Protein AF-A0AA90H334-F1 (afdb_monomer_lite)

Organism: NCBI:txid2705255

Sequence (148 aa):
MNGRLLPLAAGAVMAASLVLTGCGSQTVTQKPGAAPASINPTTPAPKGGGSGAMIKLQPVGRSVRVAADGKQLQVSTDTGGCKKAKLVAHESSASVTLSLEVTDHHSAGQMCPQFVKVTKVTVELKAPLGSRSVFDADGGKKVAAVKS

Radius of gyration: 28.31 Å; chains: 1; bounding box: 92×62×39 Å

pLDDT: mean 76.87, std 22.36, range [39.69, 97.81]

Structure (mmCIF, N/CA/C/O backbone):
data_AF-A0AA90H334-F1
#
_entry.id   AF-A0AA90H334-F1
#
loop_
_atom_site.group_PDB
_atom_site.id
_atom_site.type_symbol
_atom_site.label_atom_id
_atom_site.label_alt_id
_atom_site.label_comp_id
_atom_site.label_asym_id
_atom_site.label_entity_id
_atom_site.label_seq_id
_atom_site.pdbx_PDB_ins_code
_atom_site.Cartn_x
_atom_site.Cartn_y
_atom_site.Cartn_z
_atom_site.occupancy
_atom_site.B_iso_or_equiv
_atom_site.auth_seq_id
_atom_site.auth_comp_id
_atom_site.auth_asym_id
_atom_site.auth_atom_id
_atom_site.pdbx_PDB_model_num
ATO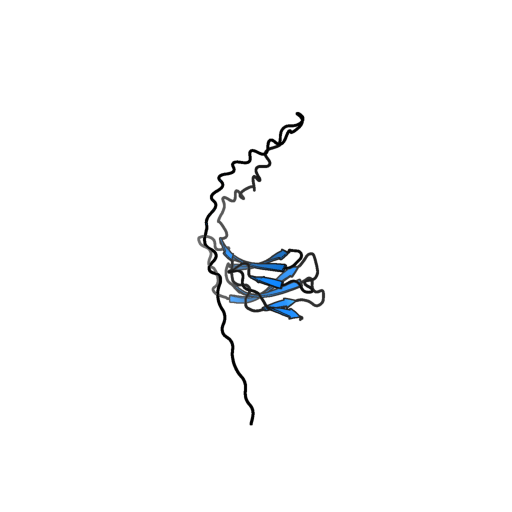M 1 N N . MET A 1 1 ? -71.730 -13.458 5.235 1.00 41.03 1 MET A N 1
ATOM 2 C CA . MET A 1 1 ? -71.504 -12.857 6.568 1.00 41.03 1 MET A CA 1
ATOM 3 C C . MET A 1 1 ? -69.995 -12.826 6.767 1.00 41.03 1 MET A C 1
ATOM 5 O O . MET A 1 1 ? -69.422 -13.898 6.729 1.00 41.03 1 MET A O 1
ATOM 9 N N . ASN A 1 2 ? -69.215 -11.757 6.875 1.00 43.72 2 ASN A N 1
ATOM 10 C CA . ASN A 1 2 ? -69.291 -10.292 6.853 1.00 43.72 2 ASN A CA 1
ATOM 11 C C . ASN A 1 2 ? -67.863 -9.898 6.372 1.00 43.72 2 ASN A C 1
ATOM 13 O O . ASN A 1 2 ? -66.919 -10.568 6.766 1.00 43.72 2 ASN A O 1
ATOM 17 N N . GLY A 1 3 ? -67.563 -8.944 5.495 1.00 46.78 3 GLY A N 1
ATOM 18 C CA . GLY A 1 3 ? -68.158 -7.637 5.269 1.00 46.78 3 GLY A CA 1
ATOM 19 C C . GLY A 1 3 ? -67.159 -6.553 5.708 1.00 46.78 3 GLY A C 1
ATOM 20 O O . GLY A 1 3 ? -66.744 -6.579 6.862 1.00 46.78 3 GLY A O 1
ATOM 21 N N . ARG A 1 4 ? -66.912 -5.577 4.809 1.00 56.12 4 ARG A N 1
ATOM 22 C CA . ARG A 1 4 ? -66.289 -4.232 4.972 1.00 56.12 4 ARG A CA 1
ATOM 23 C C . ARG A 1 4 ? -64.809 -4.083 4.584 1.00 56.12 4 ARG A C 1
ATOM 25 O O . ARG A 1 4 ? -64.009 -4.922 4.957 1.00 56.12 4 ARG A O 1
ATOM 32 N N . LEU A 1 5 ? -64.325 -2.988 3.986 1.00 51.16 5 LEU A N 1
ATOM 33 C CA . LEU A 1 5 ? -64.777 -1.893 3.090 1.00 51.16 5 LEU A CA 1
ATOM 34 C C . LEU A 1 5 ? -63.566 -0.919 3.041 1.00 51.16 5 LEU A C 1
ATOM 36 O O . LEU A 1 5 ? -62.934 -0.710 4.075 1.00 51.16 5 LEU A O 1
ATOM 40 N N . LEU A 1 6 ? -63.239 -0.339 1.877 1.00 52.72 6 LEU A N 1
ATOM 41 C CA . LEU A 1 6 ? -62.237 0.740 1.723 1.00 52.72 6 LEU A CA 1
ATOM 42 C C . LEU A 1 6 ? -62.716 2.077 2.337 1.00 52.72 6 LEU A C 1
ATOM 44 O O . LEU A 1 6 ? -63.918 2.265 2.531 1.00 52.72 6 LEU A O 1
ATOM 48 N N . PRO A 1 7 ? -61.789 3.027 2.577 1.00 56.94 7 PRO A N 1
ATOM 49 C CA . PRO A 1 7 ? -61.765 4.293 1.805 1.00 56.94 7 PRO A CA 1
ATOM 50 C C . PRO A 1 7 ? -60.312 4.670 1.383 1.00 56.94 7 PRO A C 1
ATOM 52 O O . PRO A 1 7 ? -59.371 4.213 2.020 1.00 56.94 7 PRO A O 1
ATOM 55 N N . LEU A 1 8 ? -59.946 5.364 0.290 1.00 45.88 8 LEU A N 1
ATOM 56 C CA . LEU A 1 8 ? -60.448 6.531 -0.468 1.00 45.88 8 LEU A CA 1
ATOM 57 C C . LEU A 1 8 ? -60.412 7.873 0.298 1.00 45.88 8 LEU A C 1
ATOM 59 O O . LEU A 1 8 ? -61.374 8.206 0.976 1.00 45.88 8 LEU A O 1
ATOM 63 N N . ALA A 1 9 ? -59.324 8.644 0.137 1.00 44.50 9 ALA A N 1
ATOM 64 C CA . ALA A 1 9 ? -59.247 10.120 0.228 1.00 44.50 9 ALA A CA 1
ATOM 65 C C . ALA A 1 9 ? -57.807 10.571 -0.125 1.00 44.50 9 ALA A C 1
ATOM 67 O O . ALA A 1 9 ? -56.851 10.030 0.420 1.00 44.50 9 ALA A O 1
ATOM 68 N N . ALA A 1 10 ? -57.593 11.353 -1.194 1.00 43.84 10 ALA A N 1
ATOM 69 C CA . ALA A 1 10 ? -57.564 12.831 -1.203 1.00 43.84 10 ALA A CA 1
ATOM 70 C C . ALA A 1 10 ? -56.417 13.368 -0.319 1.00 43.84 10 ALA A C 1
ATOM 72 O O . ALA A 1 10 ? -56.406 13.132 0.876 1.00 43.84 10 ALA A O 1
ATOM 73 N N . GLY A 1 11 ? -55.364 14.021 -0.807 1.00 40.03 11 GLY A N 1
ATOM 74 C CA . GLY A 1 11 ? -55.300 15.097 -1.789 1.00 40.03 11 GLY A CA 1
ATOM 75 C C . GLY A 1 11 ? -54.613 16.280 -1.096 1.00 40.03 11 GLY A C 1
ATOM 76 O O . GLY A 1 11 ? -55.091 16.709 -0.058 1.00 40.03 11 GLY A O 1
ATOM 77 N N . ALA A 1 12 ? -53.493 16.776 -1.628 1.00 45.53 12 ALA A N 1
ATOM 78 C CA . ALA A 1 12 ? -52.990 18.133 -1.374 1.00 45.53 12 ALA A CA 1
ATOM 79 C C . ALA A 1 12 ? -51.819 18.425 -2.321 1.00 45.53 12 ALA A C 1
ATOM 81 O O . ALA A 1 12 ? -50.662 18.123 -2.039 1.00 45.53 12 ALA A O 1
ATOM 82 N N . VAL A 1 13 ? -52.143 19.010 -3.470 1.00 47.88 13 VAL A N 1
ATOM 83 C CA . VAL A 1 13 ? -51.182 19.722 -4.311 1.00 47.88 13 VAL A CA 1
ATOM 84 C C . VAL A 1 13 ? -51.024 21.099 -3.668 1.00 47.88 13 VAL A C 1
ATOM 86 O O . VAL A 1 13 ? -51.959 21.895 -3.705 1.00 47.88 13 VAL A O 1
ATOM 89 N N . MET A 1 14 ? -49.890 21.370 -3.024 1.00 48.06 14 MET A N 1
ATOM 90 C CA . MET A 1 14 ? -49.562 22.722 -2.565 1.00 48.06 14 MET A CA 1
ATOM 91 C C . MET A 1 14 ? -48.814 23.444 -3.682 1.00 48.06 14 MET A C 1
ATOM 93 O O . MET A 1 14 ? -47.665 23.138 -3.996 1.00 48.06 14 MET A O 1
ATOM 97 N N . ALA A 1 15 ? -49.527 24.378 -4.301 1.00 45.19 15 ALA A N 1
ATOM 98 C CA . ALA A 1 15 ? -48.984 25.419 -5.151 1.00 45.19 15 ALA A CA 1
ATOM 99 C C . ALA A 1 15 ? -48.490 26.610 -4.306 1.00 45.19 15 ALA A C 1
ATOM 101 O O . ALA A 1 15 ? -48.856 26.747 -3.141 1.00 45.19 15 ALA A O 1
ATOM 102 N N . ALA A 1 16 ? -47.776 27.506 -4.990 1.00 43.62 16 ALA A N 1
ATOM 103 C CA . ALA A 1 16 ? -47.519 28.914 -4.673 1.00 43.62 16 ALA A CA 1
ATOM 104 C C . ALA A 1 16 ? -46.126 29.279 -4.122 1.00 43.62 16 ALA A C 1
ATOM 106 O O . ALA A 1 16 ? -45.791 29.157 -2.948 1.00 43.62 16 ALA A O 1
ATOM 107 N N . SER A 1 17 ? -45.363 29.805 -5.078 1.00 52.81 17 SER A N 1
ATOM 108 C CA . SER A 1 17 ? -44.203 30.686 -5.046 1.00 52.81 17 SER A CA 1
ATOM 109 C C . SER A 1 17 ? -44.193 31.736 -3.934 1.00 52.81 17 SER A C 1
ATOM 111 O O . SER A 1 17 ? -45.209 32.377 -3.692 1.00 52.81 17 SER A O 1
ATOM 113 N N . LEU A 1 18 ? -42.996 32.051 -3.428 1.00 51.62 18 LEU A N 1
ATOM 114 C CA . LEU A 1 18 ? -42.635 33.385 -2.939 1.00 51.62 18 LEU A CA 1
ATOM 115 C C . LEU A 1 18 ? -41.152 33.638 -3.244 1.00 51.62 18 LEU A C 1
ATOM 117 O O . LEU A 1 18 ? -40.259 32.959 -2.744 1.00 51.62 18 LEU A O 1
ATOM 121 N N . VAL A 1 19 ? -40.920 34.608 -4.123 1.00 56.06 19 VAL A N 1
ATOM 122 C CA . VAL A 1 19 ? -39.613 35.183 -4.436 1.00 56.06 19 VAL A CA 1
ATOM 123 C C . VAL A 1 19 ? -39.305 36.184 -3.327 1.00 56.06 19 VAL A C 1
ATOM 125 O O . VAL A 1 19 ? -40.087 37.112 -3.151 1.00 56.06 19 VAL A O 1
ATOM 128 N N . LEU A 1 20 ? -38.190 36.044 -2.606 1.00 51.03 20 LEU A N 1
ATOM 129 C CA . LEU A 1 20 ? -37.650 37.141 -1.800 1.00 51.03 20 LEU A CA 1
ATOM 130 C C . LEU A 1 20 ? -36.149 37.286 -2.055 1.00 51.03 20 LEU A C 1
ATOM 132 O O . LEU A 1 20 ? -35.301 36.593 -1.498 1.00 51.03 20 LEU A O 1
ATOM 136 N N . THR A 1 21 ? -35.853 38.231 -2.938 1.00 52.69 21 THR A N 1
ATOM 137 C CA . THR A 1 21 ? -34.571 38.908 -3.080 1.00 52.69 21 THR A CA 1
ATOM 138 C C . THR A 1 21 ? -34.226 39.560 -1.741 1.00 52.69 21 THR A C 1
ATOM 140 O O . THR A 1 21 ? -34.868 40.524 -1.334 1.00 52.69 21 THR A O 1
ATOM 143 N N . GLY A 1 22 ? -33.231 39.023 -1.040 1.00 40.41 22 GLY A N 1
ATOM 144 C CA . GLY A 1 22 ? -32.759 39.545 0.239 1.00 40.41 22 GLY A CA 1
ATOM 145 C C . GLY A 1 22 ? -31.244 39.645 0.243 1.00 40.41 22 GLY A C 1
ATOM 146 O O . GLY A 1 22 ? -30.554 38.733 0.687 1.00 40.41 22 GLY A O 1
ATOM 147 N N . CYS A 1 23 ? -30.731 40.759 -0.279 1.00 47.53 23 CYS A N 1
ATOM 148 C CA . CYS A 1 23 ? -29.339 41.167 -0.141 1.00 47.53 23 CYS A CA 1
ATOM 149 C C . CYS A 1 23 ? -29.106 41.578 1.323 1.00 47.53 23 CYS A C 1
ATOM 151 O O . CYS A 1 23 ? -29.392 42.705 1.718 1.00 47.53 23 CYS A O 1
ATOM 153 N N . GLY A 1 24 ? -28.668 40.634 2.153 1.00 42.56 24 GLY A N 1
ATOM 154 C CA . GLY A 1 24 ? -28.275 40.889 3.535 1.00 42.56 24 GLY A CA 1
ATOM 155 C C . GLY A 1 24 ? -26.802 41.272 3.608 1.00 42.56 24 GLY A C 1
ATOM 156 O O . GLY A 1 24 ? -25.943 40.403 3.752 1.00 42.56 24 GLY A O 1
ATOM 157 N N . SER A 1 25 ? -26.501 42.566 3.502 1.00 47.53 25 SER A N 1
ATOM 158 C CA . SER A 1 25 ? -25.183 43.122 3.814 1.00 47.53 25 SER A CA 1
ATOM 159 C C . SER A 1 25 ? -24.949 43.037 5.321 1.00 47.53 25 SER A C 1
ATOM 161 O O . SER A 1 25 ? -25.459 43.845 6.092 1.00 47.53 25 SER A O 1
ATOM 163 N N . GLN A 1 26 ? -24.196 42.028 5.747 1.00 49.88 26 GLN A N 1
ATOM 164 C CA . GLN A 1 26 ? -23.804 41.860 7.142 1.00 49.88 26 GLN A CA 1
ATOM 165 C C . GLN A 1 26 ? -22.561 42.715 7.373 1.00 49.88 26 GLN A C 1
ATOM 167 O O . GLN A 1 26 ? -21.433 42.301 7.113 1.00 49.88 26 GLN A O 1
ATOM 172 N N . THR A 1 27 ? -22.786 43.957 7.791 1.00 40.75 27 THR A N 1
ATOM 173 C CA . THR A 1 27 ? -21.753 44.880 8.256 1.00 40.75 27 THR A CA 1
ATOM 174 C C . THR A 1 27 ? -21.177 44.329 9.556 1.00 40.75 27 THR A C 1
ATOM 176 O O . THR A 1 27 ? -21.710 44.541 10.642 1.00 40.75 27 THR A O 1
ATOM 179 N N . VAL A 1 28 ? -20.079 43.581 9.457 1.00 45.69 28 VAL A N 1
ATOM 180 C CA . VAL A 1 28 ? -19.268 43.240 10.625 1.00 45.69 28 VAL A CA 1
ATOM 181 C C . VAL A 1 28 ? -18.495 44.501 11.006 1.00 45.69 28 VAL A C 1
ATOM 183 O O . VAL A 1 28 ? -17.517 44.862 10.356 1.00 45.69 28 VAL A O 1
ATOM 186 N N . THR A 1 29 ? -18.948 45.193 12.052 1.00 40.66 29 THR A N 1
ATOM 187 C CA . THR A 1 29 ? -18.174 46.225 12.752 1.00 40.66 29 THR A CA 1
ATOM 188 C C . THR A 1 29 ? -16.919 45.574 13.342 1.00 40.66 29 THR A C 1
ATOM 190 O O . THR A 1 29 ? -16.927 45.069 14.462 1.00 40.66 29 THR A O 1
ATOM 193 N N . GLN A 1 30 ? -15.828 45.549 12.572 1.00 39.75 30 GLN A N 1
ATOM 194 C CA . GLN A 1 30 ? -14.491 45.258 13.079 1.00 39.75 30 GLN A CA 1
ATOM 195 C C . GLN A 1 30 ? -13.873 46.545 13.623 1.00 39.75 30 GLN A C 1
ATOM 197 O O . GLN A 1 30 ? -13.697 47.539 12.921 1.00 39.75 30 GLN A O 1
ATOM 202 N N . LYS A 1 31 ? -13.560 46.497 14.915 1.00 42.59 31 LYS A N 1
ATOM 203 C CA . LYS A 1 31 ? -12.698 47.434 15.633 1.00 42.59 31 LYS A CA 1
ATOM 204 C C . LYS A 1 31 ? -11.404 47.683 14.825 1.00 42.59 31 LYS A C 1
ATOM 206 O O . LYS A 1 31 ? -10.815 46.711 14.355 1.00 42.59 31 LYS A O 1
ATOM 211 N N . PRO A 1 32 ? -10.926 48.932 14.677 1.00 44.84 32 PRO A N 1
ATOM 212 C CA . PRO A 1 32 ? -9.693 49.210 13.954 1.00 44.84 32 PRO A CA 1
ATOM 213 C C . PRO A 1 32 ? -8.493 48.766 14.790 1.00 44.84 32 PRO A C 1
ATOM 215 O O . PRO A 1 32 ? -8.249 49.287 15.878 1.00 44.84 32 PRO A O 1
ATOM 218 N N . GLY A 1 33 ? -7.751 47.785 14.289 1.00 44.38 33 GLY A N 1
ATOM 219 C CA . GLY A 1 33 ? -6.520 47.328 14.918 1.00 44.38 33 GLY A CA 1
ATOM 220 C C . GLY A 1 33 ? -5.996 46.053 14.275 1.00 44.38 33 GLY A C 1
ATOM 221 O O . GLY A 1 33 ? -6.541 44.984 14.514 1.00 44.38 33 GLY A O 1
ATOM 222 N N . ALA A 1 34 ? -4.902 46.208 13.529 1.00 45.22 34 ALA A N 1
ATOM 223 C CA . ALA A 1 34 ? -4.120 45.193 12.820 1.00 45.22 34 ALA A CA 1
ATOM 224 C C . ALA A 1 34 ? -4.698 44.715 11.474 1.00 45.22 34 ALA A C 1
ATOM 226 O O . ALA A 1 34 ? -5.761 44.110 11.379 1.00 45.22 34 ALA A O 1
ATOM 227 N N . ALA A 1 35 ? -3.938 45.004 10.417 1.00 53.69 35 ALA A N 1
ATOM 228 C CA . ALA A 1 35 ? -4.164 44.542 9.057 1.00 53.69 35 ALA A CA 1
ATOM 229 C C . ALA A 1 35 ? -4.340 43.011 9.003 1.00 53.69 35 ALA A C 1
ATOM 231 O O . ALA A 1 35 ? -3.565 42.296 9.645 1.00 53.69 35 ALA A O 1
ATOM 232 N N . PRO A 1 36 ? -5.283 42.473 8.209 1.00 45.25 36 PRO A N 1
ATOM 233 C CA . PRO A 1 36 ? -5.270 41.056 7.902 1.00 45.25 36 PRO A CA 1
ATOM 234 C C . PRO A 1 36 ? -4.040 40.773 7.036 1.00 45.25 36 PRO A C 1
ATOM 236 O O . PRO A 1 36 ? -3.943 41.219 5.892 1.00 45.25 36 PRO A O 1
ATOM 239 N N . ALA A 1 37 ? -3.083 40.033 7.596 1.00 47.62 37 ALA A N 1
ATOM 240 C CA . ALA A 1 37 ? -2.076 39.357 6.802 1.00 47.62 37 ALA A CA 1
ATOM 241 C C . ALA A 1 37 ? -2.821 38.493 5.778 1.00 47.62 37 ALA A C 1
ATOM 243 O O . ALA A 1 37 ? -3.534 37.556 6.139 1.00 47.62 37 ALA A O 1
ATOM 244 N N . SER A 1 38 ? -2.689 38.855 4.502 1.00 41.34 38 SER A N 1
ATOM 245 C CA . SER A 1 38 ? -3.127 38.032 3.385 1.00 41.34 38 SER A CA 1
ATOM 246 C C . SER A 1 38 ? -2.318 36.740 3.435 1.00 41.34 38 SER A C 1
ATOM 248 O O . SER A 1 38 ? -1.203 36.663 2.920 1.00 41.34 38 SER A O 1
ATOM 250 N N . ILE A 1 39 ? -2.850 35.726 4.118 1.00 44.88 39 ILE A N 1
ATOM 251 C CA . ILE A 1 39 ? -2.394 34.348 3.982 1.00 44.88 39 ILE A CA 1
ATOM 252 C C . ILE A 1 39 ? -2.862 33.860 2.619 1.00 44.88 39 ILE A C 1
ATOM 254 O O . ILE A 1 39 ? -3.786 33.068 2.493 1.00 44.88 39 ILE A O 1
ATOM 258 N N . ASN A 1 40 ? -2.215 34.367 1.575 1.00 43.97 40 ASN A N 1
ATOM 259 C CA . ASN A 1 40 ? -2.130 33.647 0.327 1.00 43.97 40 ASN A CA 1
ATOM 260 C C . ASN A 1 40 ? -1.392 32.348 0.691 1.00 43.97 40 ASN A C 1
ATOM 262 O O . ASN A 1 40 ? -0.236 32.439 1.124 1.00 43.97 40 ASN A O 1
ATOM 266 N N . PRO A 1 41 ? -2.004 31.151 0.619 1.00 43.28 41 PRO A N 1
ATOM 267 C CA . PRO A 1 41 ? -1.237 29.927 0.711 1.00 43.28 41 PRO A CA 1
ATOM 268 C C . PRO A 1 41 ? -0.410 29.852 -0.570 1.00 43.28 41 PRO A C 1
ATOM 270 O O . PRO A 1 41 ? -0.781 29.211 -1.548 1.00 43.28 41 PRO A O 1
ATOM 273 N N . THR A 1 42 ? 0.719 30.556 -0.583 1.00 46.03 42 THR A N 1
ATOM 274 C CA . THR A 1 42 ? 1.778 30.362 -1.558 1.00 46.03 42 THR A CA 1
ATOM 275 C C . THR A 1 42 ? 2.371 29.006 -1.227 1.00 46.03 42 THR A C 1
ATOM 277 O O . THR A 1 42 ? 3.367 28.901 -0.517 1.00 46.03 42 THR A O 1
ATOM 280 N N . THR A 1 43 ? 1.712 27.937 -1.670 1.00 53.91 43 THR A N 1
ATOM 281 C CA . THR A 1 43 ? 2.364 26.640 -1.773 1.00 53.91 43 THR A CA 1
ATOM 282 C C . THR A 1 43 ? 3.576 26.871 -2.672 1.00 53.91 43 THR A C 1
ATOM 284 O O . THR A 1 43 ? 3.395 27.322 -3.807 1.00 53.91 43 THR A O 1
ATOM 287 N N . PRO A 1 44 ? 4.816 26.638 -2.210 1.00 48.59 44 PRO A N 1
ATOM 288 C CA . PRO A 1 44 ? 5.950 26.666 -3.110 1.00 48.59 44 PRO A CA 1
ATOM 289 C C . PRO A 1 44 ? 5.718 25.552 -4.128 1.00 48.59 44 PRO A C 1
ATOM 291 O O . PRO A 1 44 ? 5.766 24.372 -3.784 1.00 48.59 44 PRO A O 1
ATOM 294 N N . ALA A 1 45 ? 5.427 25.912 -5.378 1.00 56.16 45 ALA A N 1
ATOM 295 C CA . ALA A 1 45 ? 5.597 24.974 -6.473 1.00 56.16 45 ALA A CA 1
ATOM 296 C C . ALA A 1 45 ? 7.069 24.526 -6.424 1.00 56.16 45 ALA A C 1
ATOM 298 O O . ALA A 1 45 ? 7.950 25.397 -6.406 1.00 56.16 45 ALA A O 1
ATOM 299 N N . PRO A 1 46 ? 7.375 23.220 -6.341 1.00 50.53 46 PRO A N 1
ATOM 300 C CA . PRO A 1 46 ? 8.757 22.781 -6.359 1.00 50.53 46 PRO A CA 1
ATOM 301 C C . PRO A 1 46 ? 9.379 23.213 -7.691 1.00 50.53 46 PRO A C 1
ATOM 303 O O . PRO A 1 46 ? 9.034 22.711 -8.759 1.00 50.53 46 PRO A O 1
ATOM 306 N N . LYS A 1 47 ? 10.296 24.183 -7.625 1.00 51.22 47 LYS A N 1
ATOM 307 C CA . LYS A 1 47 ? 11.213 24.520 -8.716 1.00 51.22 47 LYS A CA 1
ATOM 308 C C . LYS A 1 47 ? 12.183 23.351 -8.872 1.00 51.22 47 LYS A C 1
ATOM 310 O O . LYS A 1 47 ? 13.235 23.323 -8.247 1.00 51.22 47 LYS A O 1
ATOM 315 N N . GLY A 1 48 ? 11.791 22.373 -9.678 1.00 39.69 48 GLY A N 1
ATOM 316 C CA . GLY A 1 48 ? 12.623 21.248 -10.089 1.00 39.69 48 GLY A CA 1
ATOM 317 C C . GLY A 1 48 ? 12.859 21.291 -11.591 1.00 39.69 48 GLY A C 1
ATOM 318 O O . GLY A 1 48 ? 12.208 20.573 -12.340 1.00 39.69 48 GLY A O 1
ATOM 319 N N . GLY A 1 49 ? 13.768 22.156 -12.040 1.00 47.06 49 GLY A N 1
ATOM 320 C CA . GLY A 1 49 ? 14.392 22.008 -13.351 1.00 47.06 49 GLY A CA 1
ATOM 321 C C . GLY A 1 49 ? 15.458 20.920 -13.254 1.00 47.06 49 GLY A C 1
ATOM 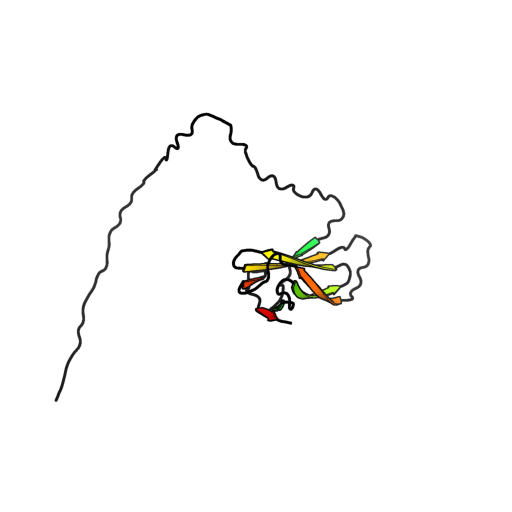322 O O . GLY A 1 49 ? 16.519 21.156 -12.689 1.00 47.06 49 GLY A O 1
ATOM 323 N N . GLY A 1 50 ? 15.157 19.727 -13.758 1.00 41.81 50 GLY A N 1
ATOM 324 C CA . GLY A 1 50 ? 16.100 18.611 -13.824 1.00 41.81 50 GLY A CA 1
ATOM 325 C C . GLY A 1 50 ? 15.363 17.302 -14.072 1.00 41.81 50 GLY A C 1
ATOM 326 O O . GLY A 1 50 ? 14.512 16.953 -13.266 1.00 41.81 50 GLY A O 1
ATOM 327 N N . SER A 1 51 ? 15.656 16.646 -15.206 1.00 54.59 51 SER A N 1
ATOM 328 C CA . SER A 1 51 ? 15.201 15.304 -15.632 1.00 54.59 51 SER A CA 1
ATOM 329 C C . SER A 1 51 ? 14.010 14.762 -14.823 1.00 54.59 51 SER A C 1
ATOM 331 O O . SER A 1 51 ? 14.177 14.048 -13.834 1.00 54.59 51 SER A O 1
ATOM 333 N N . GLY A 1 52 ? 12.806 15.225 -15.171 1.00 57.38 52 GLY A N 1
ATOM 334 C CA . GLY A 1 52 ? 11.636 15.112 -14.306 1.00 57.38 52 GLY A CA 1
ATOM 335 C C . GLY A 1 52 ? 11.148 13.675 -14.187 1.00 57.38 52 GLY A C 1
ATOM 336 O O . GLY A 1 52 ? 10.549 13.148 -15.120 1.00 57.38 52 GLY A O 1
ATOM 337 N N . ALA A 1 53 ? 11.367 13.059 -13.027 1.00 68.75 53 ALA A N 1
ATOM 338 C CA . ALA A 1 53 ? 10.753 11.783 -12.706 1.00 68.75 53 ALA A CA 1
ATOM 339 C C . ALA A 1 53 ? 9.223 11.935 -12.758 1.00 68.75 53 ALA A C 1
ATOM 341 O O . ALA A 1 53 ? 8.647 12.778 -12.066 1.00 68.75 53 ALA A O 1
ATOM 342 N N . MET A 1 54 ? 8.561 11.151 -13.608 1.00 81.69 54 MET A N 1
ATOM 343 C CA . MET A 1 54 ? 7.114 11.247 -13.791 1.00 81.69 54 MET A CA 1
ATOM 344 C C . MET A 1 54 ? 6.417 10.426 -12.709 1.00 81.69 54 MET A C 1
ATOM 346 O O . MET A 1 54 ? 6.581 9.208 -12.658 1.00 81.69 54 MET A O 1
ATOM 350 N N . ILE A 1 55 ? 5.630 11.085 -11.858 1.00 90.06 55 ILE A N 1
ATOM 351 C CA . ILE A 1 55 ? 4.808 10.420 -10.841 1.00 90.06 55 ILE A CA 1
ATOM 352 C C . ILE A 1 55 ? 3.422 10.162 -11.428 1.00 90.06 55 ILE A C 1
ATOM 354 O O . ILE A 1 55 ? 2.757 11.081 -11.906 1.00 90.06 55 ILE A O 1
ATOM 358 N N . LYS A 1 56 ? 2.977 8.907 -11.380 1.00 90.75 56 LYS A N 1
ATOM 359 C CA . LYS A 1 56 ? 1.630 8.490 -11.769 1.00 90.75 56 LYS A CA 1
ATOM 360 C C . LYS A 1 56 ? 0.932 7.825 -10.591 1.00 90.75 56 LYS A C 1
ATOM 362 O O . LYS A 1 56 ? 1.497 6.930 -9.969 1.00 90.75 56 LYS A O 1
ATOM 367 N N . LEU A 1 57 ? -0.310 8.223 -10.333 1.00 91.69 57 LEU A N 1
ATOM 368 C CA . LEU A 1 57 ? -1.168 7.531 -9.379 1.00 91.69 57 LEU A CA 1
ATOM 369 C C . LEU A 1 57 ? -1.694 6.228 -9.997 1.00 91.69 57 LEU A C 1
ATOM 371 O O . LEU A 1 57 ? -2.033 6.180 -11.183 1.00 91.69 57 LEU A O 1
ATOM 375 N N . GLN A 1 58 ? -1.712 5.167 -9.201 1.00 92.56 58 GLN A N 1
ATOM 376 C CA . GLN A 1 58 ? -2.256 3.870 -9.572 1.00 92.56 58 GLN A CA 1
ATOM 377 C C . GLN A 1 58 ? -3.306 3.411 -8.557 1.00 92.56 58 GLN A C 1
ATOM 379 O O . GLN A 1 58 ? -3.225 3.794 -7.388 1.00 92.56 58 GLN A O 1
ATOM 384 N N . PRO A 1 59 ? -4.236 2.536 -8.976 1.00 92.75 59 PRO A N 1
ATOM 385 C CA . PRO A 1 59 ? -5.154 1.897 -8.054 1.00 92.75 59 PRO A CA 1
ATOM 386 C C . PRO A 1 59 ? -4.411 1.069 -7.008 1.00 92.75 59 PRO A C 1
ATOM 388 O O . PRO A 1 59 ? -3.512 0.288 -7.325 1.00 92.75 59 PRO A O 1
ATOM 391 N N . VAL A 1 60 ? -4.855 1.169 -5.762 1.00 91.38 60 VAL A N 1
ATOM 392 C CA . VAL A 1 60 ? -4.308 0.431 -4.614 1.00 91.38 60 VAL A CA 1
ATOM 393 C C . VAL A 1 60 ? -4.794 -1.031 -4.611 1.00 91.38 60 VAL A C 1
ATOM 395 O O . VAL A 1 60 ? -4.233 -1.897 -3.941 1.00 91.38 60 VAL A O 1
ATOM 398 N N . GLY A 1 61 ? -5.829 -1.331 -5.401 1.00 89.06 61 GLY A N 1
ATOM 399 C CA . GLY A 1 61 ? -6.427 -2.657 -5.538 1.00 89.06 61 GLY A CA 1
ATOM 400 C C . GLY A 1 61 ? -7.666 -2.847 -4.660 1.00 89.06 61 GLY A C 1
ATOM 401 O O . GLY A 1 61 ? -8.249 -1.901 -4.139 1.00 89.06 61 GLY A O 1
ATOM 402 N N . ARG A 1 62 ? -8.124 -4.099 -4.521 1.00 89.81 62 ARG A N 1
ATOM 403 C CA . ARG A 1 62 ? -9.378 -4.413 -3.802 1.00 89.81 62 ARG A CA 1
ATOM 404 C C . ARG A 1 62 ? -9.211 -4.500 -2.288 1.00 89.81 62 ARG A C 1
ATOM 406 O O . ARG A 1 62 ? -10.188 -4.336 -1.558 1.00 89.81 62 ARG A O 1
ATOM 413 N N . SER A 1 63 ? -7.999 -4.784 -1.820 1.00 94.44 63 SER A N 1
ATOM 414 C CA . SER A 1 63 ? -7.724 -5.005 -0.406 1.00 94.44 63 SER A CA 1
ATOM 415 C C . SER A 1 63 ? -6.343 -4.514 0.000 1.00 94.44 63 SER A C 1
ATOM 417 O O . SER A 1 63 ? -5.381 -4.696 -0.742 1.00 94.44 63 SER A O 1
ATOM 419 N N . VAL A 1 64 ? -6.248 -4.004 1.222 1.00 96.69 64 VAL A N 1
ATOM 420 C CA . VAL A 1 64 ? -5.006 -3.646 1.902 1.00 96.69 64 VAL A CA 1
ATOM 421 C C . VAL A 1 64 ? -4.820 -4.544 3.120 1.00 96.69 64 VAL A C 1
ATOM 423 O O . VAL A 1 64 ? -5.783 -4.837 3.834 1.00 96.69 64 VAL A O 1
ATOM 426 N N . ARG A 1 65 ? -3.589 -4.997 3.365 1.00 97.25 65 ARG A N 1
ATOM 427 C CA . ARG A 1 65 ? -3.261 -5.725 4.591 1.00 97.25 65 ARG A CA 1
ATOM 428 C C . ARG A 1 65 ? -2.979 -4.751 5.720 1.00 97.25 65 ARG A C 1
ATOM 430 O O . ARG A 1 65 ? -2.260 -3.778 5.530 1.00 97.25 65 ARG A O 1
ATOM 437 N N . VAL A 1 66 ? -3.523 -5.041 6.890 1.00 97.50 66 VAL A N 1
ATOM 438 C CA . VAL A 1 66 ? -3.289 -4.302 8.128 1.00 97.50 66 VAL A CA 1
ATOM 439 C C . VAL A 1 66 ? -2.387 -5.156 9.008 1.00 97.50 66 VAL A C 1
ATOM 441 O O . VAL A 1 66 ? -2.671 -6.340 9.213 1.00 97.50 66 VAL A O 1
ATOM 444 N N . ALA A 1 67 ? -1.292 -4.586 9.500 1.00 96.56 67 ALA A N 1
ATOM 445 C CA . ALA A 1 67 ? -0.429 -5.263 10.459 1.00 96.56 67 ALA A CA 1
ATOM 446 C C . ALA A 1 67 ? -1.120 -5.411 11.825 1.00 96.56 67 ALA A C 1
ATOM 448 O O . ALA A 1 67 ? -2.139 -4.774 12.103 1.00 96.56 67 ALA A O 1
ATOM 449 N N . ALA A 1 68 ? -0.548 -6.245 12.696 1.00 95.56 68 ALA A N 1
ATOM 450 C CA . ALA A 1 68 ? -1.105 -6.526 14.019 1.00 95.56 68 ALA A CA 1
ATOM 451 C C . ALA A 1 68 ? -1.239 -5.270 14.906 1.00 95.56 68 ALA A C 1
ATOM 453 O O . ALA A 1 68 ? -2.177 -5.174 15.694 1.00 95.56 68 ALA A O 1
ATOM 454 N N . ASP A 1 69 ? -0.347 -4.288 14.736 1.00 93.69 69 ASP A N 1
ATOM 455 C CA . ASP A 1 69 ? -0.380 -2.997 15.439 1.00 93.69 69 ASP A CA 1
ATOM 456 C C . ASP A 1 69 ? -1.527 -2.070 14.981 1.00 93.69 69 ASP A C 1
ATOM 458 O O . ASP A 1 69 ? -1.796 -1.039 15.602 1.00 93.69 69 ASP A O 1
ATOM 462 N N . GLY A 1 70 ? -2.202 -2.409 13.878 1.00 96.12 70 GLY A N 1
ATOM 463 C CA . GLY A 1 70 ? -3.224 -1.584 13.248 1.00 96.12 70 GLY A CA 1
ATOM 464 C C . GLY A 1 70 ? -2.697 -0.304 12.595 1.00 96.12 70 GLY A C 1
ATOM 465 O O . GLY A 1 70 ? -3.492 0.432 12.018 1.00 96.12 70 GLY A O 1
ATOM 466 N N . LYS A 1 71 ? -1.401 -0.006 12.690 1.00 97.19 71 LYS A N 1
ATOM 467 C CA . LYS A 1 71 ? -0.769 1.233 12.222 1.00 97.19 71 LYS A CA 1
ATOM 468 C C . LYS A 1 71 ? -0.070 1.057 10.886 1.00 97.19 71 LYS A C 1
ATOM 470 O O . LYS A 1 71 ? 0.070 2.037 10.171 1.00 97.19 71 LYS A O 1
ATOM 475 N N . GLN A 1 72 ? 0.334 -0.151 10.514 1.00 97.62 72 GLN A N 1
ATOM 476 C CA . GLN A 1 72 ? 0.939 -0.377 9.204 1.00 97.62 72 GLN A CA 1
ATOM 477 C C . GLN A 1 72 ? -0.071 -0.935 8.206 1.00 97.62 72 GLN A C 1
ATOM 479 O O . GLN A 1 72 ? -0.749 -1.933 8.465 1.00 97.62 72 GLN A O 1
ATOM 484 N N . LEU A 1 73 ? -0.136 -0.291 7.042 1.00 96.94 73 LEU A N 1
ATOM 485 C CA . LEU A 1 73 ? -0.912 -0.732 5.892 1.00 96.94 73 LEU A CA 1
ATOM 486 C C . LEU A 1 73 ? 0.026 -1.176 4.778 1.00 96.94 73 LEU A C 1
ATOM 488 O O . LEU A 1 73 ? 0.962 -0.460 4.432 1.00 96.94 73 LEU A O 1
ATOM 492 N N . GLN A 1 74 ? -0.238 -2.347 4.205 1.00 96.81 74 GLN A N 1
ATOM 493 C CA . GLN A 1 74 ? 0.595 -2.960 3.181 1.00 96.81 74 GLN A CA 1
ATOM 494 C C . GLN A 1 74 ? -0.211 -3.337 1.943 1.00 96.81 74 GLN A C 1
ATOM 496 O O . GLN A 1 74 ? -1.260 -3.982 2.019 1.00 96.81 74 GLN A O 1
ATOM 501 N N . VAL A 1 75 ? 0.345 -2.997 0.786 1.00 95.88 75 VAL A N 1
ATOM 502 C CA . VAL A 1 75 ? -0.202 -3.296 -0.537 1.00 95.88 75 VAL A CA 1
ATOM 503 C C . VAL A 1 75 ? 0.872 -4.007 -1.347 1.00 95.88 75 VAL A C 1
ATOM 505 O O . VAL A 1 75 ? 2.062 -3.736 -1.196 1.00 95.88 75 VAL A O 1
ATOM 508 N N . SER A 1 76 ? 0.464 -4.955 -2.185 1.00 94.50 76 SER A N 1
ATOM 509 C CA . SER A 1 76 ? 1.360 -5.582 -3.159 1.00 94.50 76 SER A CA 1
ATOM 510 C C . SER A 1 76 ? 1.130 -4.933 -4.515 1.00 94.50 76 SER A C 1
ATOM 512 O O . SER A 1 76 ? -0.014 -4.803 -4.937 1.00 94.50 76 SER A O 1
ATOM 514 N N . THR A 1 77 ? 2.202 -4.515 -5.173 1.00 93.69 77 THR A N 1
ATOM 515 C CA . THR A 1 77 ? 2.156 -3.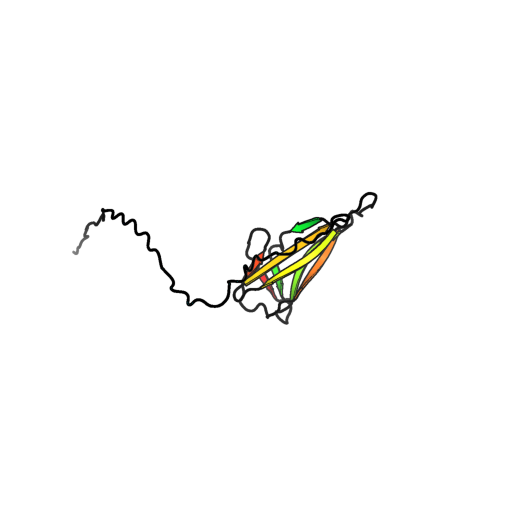866 -6.484 1.00 93.69 77 THR A CA 1
ATOM 516 C C . THR A 1 77 ? 3.275 -4.381 -7.374 1.00 93.69 77 THR A C 1
ATOM 518 O O . THR A 1 77 ? 4.345 -4.762 -6.894 1.00 93.69 77 THR A O 1
ATOM 521 N N . ASP A 1 78 ? 3.033 -4.383 -8.674 1.00 92.12 78 ASP A N 1
ATOM 522 C CA . ASP A 1 78 ? 4.015 -4.754 -9.676 1.00 92.12 78 ASP A CA 1
ATOM 523 C C . ASP A 1 78 ? 4.941 -3.570 -9.946 1.00 92.12 78 ASP A C 1
ATOM 525 O O . ASP A 1 78 ? 4.525 -2.483 -10.345 1.00 92.12 78 ASP A O 1
ATOM 529 N N . THR A 1 79 ? 6.233 -3.748 -9.689 1.00 89.56 79 THR A N 1
ATOM 530 C CA . THR A 1 79 ? 7.239 -2.703 -9.901 1.00 89.56 79 THR A CA 1
ATOM 531 C C . THR A 1 79 ? 8.493 -3.307 -10.512 1.00 89.56 79 THR A C 1
ATOM 533 O O . THR A 1 79 ? 8.897 -4.422 -10.179 1.00 89.56 79 THR A O 1
ATOM 536 N N . GLY A 1 80 ? 9.109 -2.579 -11.439 1.00 88.56 80 GLY A N 1
ATOM 537 C CA . GLY A 1 80 ? 10.186 -3.095 -12.270 1.00 88.56 80 GLY A CA 1
ATOM 538 C C . GLY A 1 80 ? 10.858 -2.028 -13.118 1.00 88.56 80 GLY A C 1
ATOM 539 O O . GLY A 1 80 ? 10.360 -0.906 -13.245 1.00 88.56 80 GLY A O 1
ATOM 540 N N . GLY A 1 81 ? 12.002 -2.385 -13.696 1.00 90.19 81 GLY A N 1
ATOM 541 C CA . GLY A 1 81 ? 12.802 -1.477 -14.515 1.00 90.19 81 GLY A CA 1
ATOM 542 C C . GLY A 1 81 ? 13.182 -0.189 -13.784 1.00 90.19 81 GLY A C 1
ATOM 543 O O . GLY A 1 81 ? 13.723 -0.224 -12.680 1.00 90.19 81 GLY A O 1
ATOM 544 N N . CYS A 1 82 ? 12.877 0.949 -14.406 1.00 90.94 82 CYS A N 1
ATOM 545 C CA . CYS A 1 82 ? 13.121 2.282 -13.849 1.00 90.94 82 CYS A CA 1
ATOM 546 C C . CYS A 1 82 ? 11.974 2.806 -12.972 1.00 90.94 82 CYS A C 1
ATOM 548 O O . CYS A 1 82 ? 12.049 3.927 -12.471 1.00 90.94 82 CYS A O 1
ATOM 550 N N . LYS A 1 83 ? 10.908 2.020 -12.777 1.00 92.31 83 LYS A N 1
ATOM 551 C CA . LYS A 1 83 ? 9.757 2.433 -11.974 1.00 92.31 83 LYS A CA 1
ATOM 552 C C . LYS A 1 83 ? 9.972 2.085 -10.503 1.00 92.31 83 LYS A C 1
ATOM 554 O O . LYS A 1 83 ? 10.534 1.040 -10.169 1.00 92.31 83 LYS A O 1
ATOM 559 N N . LYS A 1 84 ? 9.497 2.951 -9.612 1.00 92.06 84 LYS A N 1
ATOM 560 C CA . LYS A 1 84 ? 9.461 2.751 -8.158 1.00 92.06 84 LYS A CA 1
ATOM 561 C C . LYS A 1 84 ? 8.059 3.041 -7.653 1.00 92.06 84 LYS A C 1
ATOM 563 O O . LYS A 1 84 ? 7.463 4.014 -8.089 1.00 92.06 84 LYS A O 1
ATOM 568 N N . ALA A 1 85 ? 7.557 2.222 -6.737 1.00 94.50 85 ALA A N 1
ATOM 569 C CA . ALA A 1 85 ? 6.259 2.435 -6.115 1.00 94.50 85 ALA A CA 1
ATOM 570 C C . ALA A 1 85 ? 6.410 2.912 -4.669 1.00 94.50 85 ALA A C 1
ATOM 572 O O . ALA A 1 85 ? 7.298 2.457 -3.943 1.00 94.50 85 ALA A O 1
ATOM 573 N N . LYS A 1 86 ? 5.511 3.796 -4.250 1.00 95.38 86 LYS A N 1
ATOM 574 C CA . LYS A 1 86 ? 5.396 4.315 -2.892 1.00 95.38 86 LYS A CA 1
ATOM 575 C C . LYS A 1 86 ? 3.926 4.368 -2.503 1.00 95.38 86 LYS A C 1
ATOM 577 O O . LYS A 1 86 ? 3.089 4.802 -3.285 1.00 95.38 86 LYS A O 1
ATOM 582 N N . LEU A 1 87 ? 3.622 3.945 -1.282 1.00 96.69 87 LEU A N 1
ATOM 583 C CA . LEU A 1 87 ? 2.290 4.079 -0.709 1.00 96.69 87 LEU A CA 1
ATOM 584 C C . LEU A 1 87 ? 2.259 5.312 0.197 1.00 96.69 87 LEU A C 1
ATOM 586 O O . LEU A 1 87 ? 3.132 5.482 1.050 1.00 96.69 87 LEU A O 1
ATOM 590 N N . VAL A 1 88 ? 1.267 6.173 0.005 1.00 96.94 88 VAL A N 1
ATOM 591 C CA . VAL A 1 88 ? 1.047 7.387 0.795 1.00 96.94 88 VAL A CA 1
ATOM 592 C C . VAL A 1 88 ? -0.335 7.308 1.430 1.00 96.94 88 VAL A C 1
ATOM 594 O O . VAL A 1 88 ? -1.286 6.854 0.799 1.00 96.94 88 VAL A O 1
ATOM 597 N N . ALA A 1 89 ? -0.446 7.727 2.688 1.00 97.06 89 ALA A N 1
ATOM 598 C CA . ALA A 1 89 ? -1.699 7.736 3.428 1.00 97.06 89 ALA A CA 1
ATOM 599 C C . ALA A 1 89 ? -2.090 9.165 3.809 1.00 97.06 89 ALA A C 1
ATOM 601 O O . ALA A 1 89 ? -1.298 9.917 4.380 1.00 97.06 89 ALA A O 1
ATOM 602 N N . HIS A 1 90 ? -3.343 9.509 3.537 1.00 96.62 90 HIS A N 1
ATOM 603 C CA . HIS A 1 90 ? -3.992 10.724 3.998 1.00 96.62 90 HIS A CA 1
ATOM 604 C C . HIS A 1 90 ? -5.034 10.343 5.043 1.00 96.62 90 HIS A C 1
ATOM 606 O O . HIS A 1 90 ? -6.046 9.711 4.740 1.00 96.62 90 HIS A O 1
ATOM 612 N N . GLU A 1 91 ? -4.760 10.694 6.294 1.00 96.44 91 GLU A N 1
ATOM 613 C CA . GLU A 1 91 ? -5.603 10.319 7.424 1.00 96.44 91 GLU A CA 1
ATOM 614 C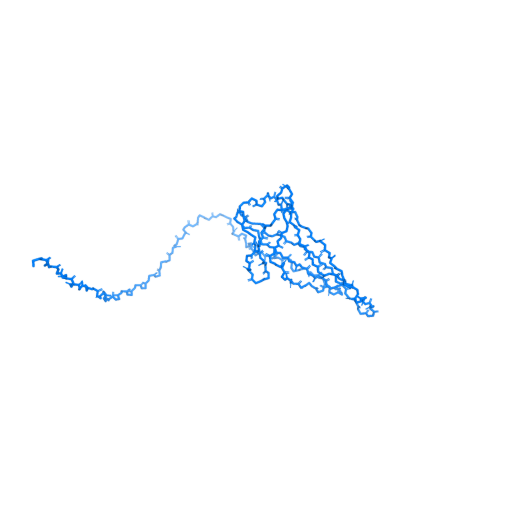 C . GLU A 1 91 ? -6.568 11.436 7.806 1.00 96.44 91 GLU A C 1
ATOM 616 O O . GLU A 1 91 ? -6.177 12.593 7.966 1.00 96.44 91 GLU A O 1
ATOM 621 N N . SER A 1 92 ? -7.817 11.046 8.033 1.00 94.75 92 SER A N 1
ATOM 622 C CA . SER A 1 92 ? -8.811 11.823 8.758 1.00 94.75 92 SER A CA 1
ATOM 623 C C . SER A 1 92 ? -9.244 11.067 10.021 1.00 94.75 92 SER A C 1
ATOM 625 O O . SER A 1 92 ? -8.782 9.955 10.308 1.00 94.75 92 SER A O 1
ATOM 627 N N . SER A 1 93 ? -10.153 11.667 10.788 1.00 91.44 93 SER A N 1
ATOM 628 C CA . SER A 1 93 ? -10.753 11.026 11.961 1.00 91.44 93 SER A CA 1
ATOM 629 C C . SER A 1 93 ? -11.613 9.804 11.606 1.00 91.44 93 SER A C 1
ATOM 631 O O . SER A 1 93 ? -11.682 8.869 12.398 1.00 91.44 93 SER A O 1
ATOM 633 N N . ALA A 1 94 ? -12.235 9.777 10.422 1.00 94.81 94 ALA A N 1
ATOM 634 C CA . ALA A 1 94 ? -13.189 8.735 10.021 1.00 94.81 94 ALA A CA 1
ATOM 635 C C . ALA A 1 94 ? -12.675 7.813 8.901 1.00 94.81 94 ALA A C 1
ATOM 637 O O . ALA A 1 94 ? -13.207 6.718 8.690 1.00 94.81 94 ALA A O 1
ATOM 638 N N . SER A 1 95 ? -11.650 8.240 8.166 1.00 96.12 95 SER A N 1
ATOM 639 C CA . SER A 1 95 ? -11.179 7.547 6.971 1.00 96.12 95 SER A CA 1
ATOM 640 C C . SER A 1 95 ? -9.674 7.665 6.766 1.00 96.12 95 SER A C 1
ATOM 642 O O . SER A 1 95 ? -9.013 8.558 7.294 1.00 96.12 95 SER A O 1
ATOM 644 N N . VAL A 1 96 ? -9.142 6.745 5.969 1.00 97.75 96 VAL A N 1
ATOM 645 C CA . VAL A 1 96 ? -7.775 6.770 5.459 1.00 97.75 96 VAL A CA 1
ATOM 646 C C . VAL A 1 96 ? -7.848 6.652 3.946 1.00 97.75 96 VAL A C 1
ATOM 648 O O . VAL A 1 96 ? -8.333 5.649 3.428 1.00 97.75 96 VAL A O 1
ATOM 651 N N . THR A 1 97 ? -7.373 7.662 3.233 1.00 97.50 97 THR A N 1
ATOM 652 C CA . THR A 1 97 ? -7.245 7.600 1.777 1.00 97.50 97 THR A CA 1
ATOM 653 C C . THR A 1 97 ? -5.820 7.192 1.429 1.00 97.50 97 THR A C 1
ATOM 655 O O . THR A 1 97 ? -4.865 7.799 1.912 1.00 97.50 97 THR A O 1
ATOM 658 N N . LEU A 1 98 ? -5.672 6.149 0.621 1.00 97.44 98 LEU A N 1
ATOM 659 C CA . LEU A 1 98 ? -4.398 5.613 0.171 1.00 97.44 98 LEU A CA 1
ATOM 660 C C . LEU A 1 98 ? -4.116 6.041 -1.262 1.00 97.44 98 LEU A C 1
ATOM 662 O O . LEU A 1 98 ? -4.973 5.914 -2.129 1.00 97.44 98 LEU A O 1
ATOM 666 N N . SER A 1 99 ? -2.889 6.477 -1.500 1.00 96.19 99 SER A N 1
ATOM 667 C CA . SER A 1 99 ? -2.374 6.845 -2.812 1.00 96.19 99 SER A CA 1
ATOM 668 C C . SER A 1 99 ? -1.195 5.938 -3.135 1.00 96.19 99 SER A C 1
ATOM 670 O O . SER A 1 99 ? -0.190 5.955 -2.420 1.00 96.19 99 SER A O 1
ATOM 672 N N . LEU A 1 100 ? -1.306 5.129 -4.188 1.00 96.19 100 LEU A N 1
ATOM 673 C CA . LEU A 1 100 ? -0.175 4.366 -4.707 1.00 96.19 100 LEU A CA 1
ATOM 674 C C . LEU A 1 100 ? 0.500 5.173 -5.816 1.00 96.19 100 LEU A C 1
ATOM 676 O O . LEU A 1 100 ? 0.010 5.260 -6.939 1.00 96.19 100 LEU A O 1
ATOM 680 N N . GLU A 1 101 ? 1.629 5.780 -5.487 1.00 95.50 101 GLU A N 1
ATOM 681 C CA . GLU A 1 101 ? 2.424 6.583 -6.406 1.00 95.50 101 GLU A CA 1
ATOM 682 C C . GLU A 1 101 ? 3.470 5.703 -7.081 1.00 95.50 101 GLU A C 1
ATOM 684 O O . GLU A 1 101 ? 4.267 5.046 -6.411 1.00 95.50 101 GLU A O 1
ATOM 689 N N . VAL A 1 102 ? 3.495 5.707 -8.411 1.00 94.06 102 VAL A N 1
ATOM 690 C CA . VAL A 1 102 ? 4.555 5.080 -9.197 1.00 94.06 102 VAL A CA 1
ATOM 691 C C . VAL A 1 102 ? 5.359 6.149 -9.908 1.00 94.06 102 VAL A C 1
ATOM 693 O O . VAL A 1 102 ? 4.855 6.850 -10.783 1.00 94.06 102 VAL A O 1
ATOM 696 N N . THR A 1 103 ? 6.629 6.238 -9.541 1.00 93.62 103 THR A N 1
ATOM 697 C CA . THR A 1 103 ? 7.592 7.173 -10.105 1.00 93.62 103 THR A CA 1
ATOM 698 C C . THR A 1 103 ? 8.426 6.475 -11.163 1.00 93.62 103 THR A C 1
ATOM 700 O O . THR A 1 103 ? 9.044 5.444 -10.895 1.00 93.62 103 THR A O 1
ATOM 703 N N . ASP A 1 104 ? 8.455 7.035 -12.366 1.00 90.69 104 ASP A N 1
ATOM 704 C CA . ASP A 1 104 ? 9.345 6.609 -13.437 1.00 90.69 104 ASP A CA 1
ATOM 705 C C . ASP A 1 104 ? 10.638 7.431 -13.404 1.00 90.69 104 ASP A C 1
ATOM 707 O O . ASP A 1 104 ? 10.605 8.650 -13.561 1.00 90.69 104 ASP A O 1
ATOM 711 N N . HIS A 1 105 ? 11.766 6.758 -13.177 1.00 87.12 105 HIS A N 1
ATOM 712 C CA . HIS A 1 105 ? 13.094 7.367 -13.114 1.00 87.12 105 HIS A CA 1
ATOM 713 C C . HIS A 1 105 ? 13.906 7.177 -14.405 1.00 87.12 105 HIS A C 1
ATOM 715 O O . HIS A 1 105 ? 15.136 7.235 -14.356 1.00 87.12 105 HIS A O 1
ATOM 721 N N . HIS A 1 106 ? 13.269 6.902 -15.549 1.00 86.44 106 HIS A N 1
ATOM 722 C CA . HIS A 1 106 ? 14.007 6.821 -16.807 1.00 86.44 106 HIS A CA 1
ATOM 723 C C . HIS A 1 106 ? 14.683 8.158 -17.135 1.00 86.44 106 HIS A C 1
ATOM 725 O O . HIS A 1 106 ? 14.121 9.235 -16.944 1.00 86.44 106 HIS A O 1
ATOM 731 N N . SER A 1 107 ? 15.900 8.076 -17.661 1.00 84.38 107 SER A N 1
ATOM 732 C CA . SER A 1 107 ? 16.633 9.213 -18.215 1.00 84.38 107 SER A CA 1
ATOM 733 C C . SER A 1 107 ? 16.982 8.939 -19.676 1.00 84.38 107 SER A C 1
ATOM 735 O O . SER A 1 107 ? 17.080 7.784 -20.095 1.00 84.38 107 SER A O 1
ATOM 737 N N . ALA A 1 108 ? 17.166 9.993 -20.474 1.00 83.88 108 ALA A N 1
ATOM 738 C CA . ALA A 1 108 ? 17.564 9.840 -21.871 1.00 83.88 108 ALA A CA 1
ATOM 739 C C . ALA A 1 108 ? 18.882 9.046 -21.978 1.00 83.88 108 ALA A C 1
ATOM 741 O O . ALA A 1 108 ? 19.836 9.317 -21.253 1.00 83.88 108 ALA A O 1
ATOM 742 N N . GLY A 1 109 ? 18.918 8.044 -22.862 1.00 85.25 109 GLY A N 1
ATOM 743 C CA . GLY A 1 109 ? 20.067 7.143 -23.028 1.00 85.25 109 GLY A CA 1
ATOM 744 C C . GLY A 1 109 ? 20.176 6.024 -21.983 1.00 85.25 109 GLY A C 1
ATOM 745 O O . GLY A 1 109 ? 21.060 5.177 -22.094 1.00 85.25 109 GLY A O 1
ATOM 746 N N . GLN A 1 110 ? 19.280 5.973 -20.994 1.00 85.44 110 GLN A N 1
ATOM 747 C CA . GLN A 1 110 ? 19.254 4.903 -20.002 1.00 85.44 110 GLN A CA 1
ATOM 748 C C . GLN A 1 110 ? 18.407 3.721 -20.486 1.00 85.44 110 GLN A C 1
ATOM 750 O O . GLN A 1 110 ? 17.234 3.867 -20.826 1.00 85.44 110 GLN A O 1
ATOM 755 N N . MET A 1 111 ? 18.984 2.521 -20.447 1.00 87.25 111 MET A N 1
ATOM 756 C CA . MET A 1 111 ? 18.241 1.280 -20.655 1.00 87.25 111 MET A CA 1
ATOM 757 C C . MET A 1 111 ? 17.494 0.896 -19.372 1.00 87.25 111 MET A C 1
ATOM 759 O O . MET A 1 111 ? 18.112 0.683 -18.328 1.00 87.25 111 MET A O 1
ATOM 763 N N . CYS A 1 112 ? 16.168 0.776 -19.450 1.00 87.12 112 CYS A N 1
ATOM 764 C CA . CYS A 1 112 ? 15.327 0.294 -18.355 1.00 87.12 112 CYS A CA 1
ATOM 765 C C . CYS A 1 112 ? 15.007 -1.194 -18.564 1.00 87.12 112 CYS A C 1
ATOM 767 O O . CYS A 1 112 ? 14.341 -1.532 -19.546 1.00 87.12 112 CYS A O 1
ATOM 769 N N . PRO A 1 113 ? 15.436 -2.099 -17.667 1.00 87.19 113 PRO A N 1
ATOM 770 C CA . PRO A 1 113 ? 15.112 -3.514 -17.799 1.00 87.19 113 PRO A CA 1
ATOM 771 C C . PRO A 1 113 ? 13.598 -3.753 -17.750 1.00 87.19 113 PRO A C 1
ATOM 773 O O . PRO A 1 113 ? 12.901 -3.144 -16.944 1.00 87.19 113 PRO A O 1
ATOM 776 N N . GLN A 1 114 ? 13.093 -4.693 -18.548 1.00 83.06 114 GLN A N 1
ATOM 777 C CA . GLN A 1 114 ? 11.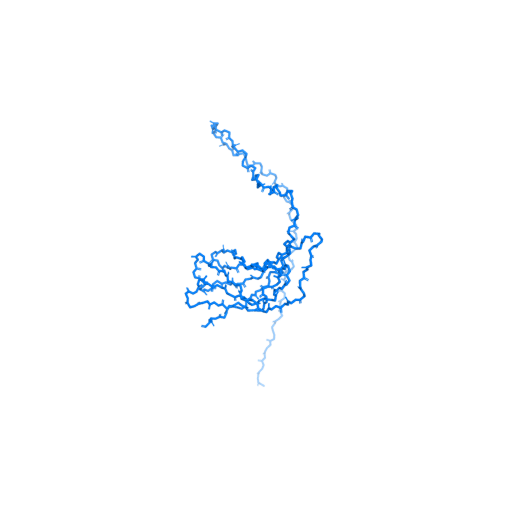665 -5.058 -18.564 1.00 83.06 114 GLN A CA 1
ATOM 778 C C . GLN A 1 114 ? 11.268 -6.022 -17.428 1.00 83.06 114 GLN A C 1
ATOM 780 O O . GLN A 1 114 ? 10.166 -6.563 -17.415 1.00 83.06 114 GLN A O 1
ATOM 785 N N . PHE A 1 115 ? 12.155 -6.264 -16.458 1.00 86.00 115 PHE A N 1
ATOM 786 C CA . PHE A 1 115 ? 11.875 -7.160 -15.339 1.00 86.00 115 PHE A CA 1
ATOM 787 C C . PHE A 1 115 ? 10.950 -6.489 -14.326 1.00 86.00 115 PHE A C 1
ATOM 789 O O . PHE A 1 115 ? 11.335 -5.517 -13.670 1.00 86.00 115 PHE A O 1
ATOM 796 N N . VAL A 1 116 ? 9.750 -7.047 -14.180 1.00 91.62 116 VAL A N 1
ATOM 797 C CA . VAL A 1 116 ? 8.733 -6.641 -13.207 1.00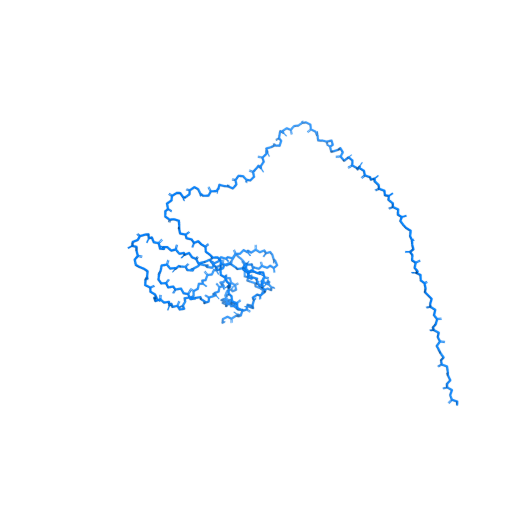 91.62 116 VAL A CA 1
ATOM 798 C C . VAL A 1 116 ? 8.602 -7.717 -12.138 1.00 91.62 116 VAL A C 1
ATOM 800 O O . VAL A 1 116 ? 8.625 -8.909 -12.439 1.00 91.62 116 VAL A O 1
ATOM 803 N N . LYS A 1 117 ? 8.477 -7.296 -10.879 1.00 93.31 117 LYS A N 1
ATOM 804 C CA . LYS A 1 117 ? 8.227 -8.187 -9.747 1.00 93.31 117 LYS A CA 1
ATOM 805 C C . LYS A 1 117 ? 7.156 -7.616 -8.829 1.00 93.31 117 LYS A C 1
ATOM 807 O O . LYS A 1 117 ? 7.056 -6.398 -8.658 1.00 93.31 117 LYS A O 1
ATOM 812 N N . VAL A 1 118 ? 6.439 -8.510 -8.156 1.00 93.06 118 VAL A N 1
ATOM 813 C CA . VAL A 1 118 ? 5.534 -8.135 -7.070 1.00 93.06 118 VAL A CA 1
ATOM 814 C C . VAL A 1 118 ? 6.370 -7.616 -5.902 1.00 93.06 118 VAL A C 1
ATOM 816 O O . VAL A 1 118 ? 7.233 -8.314 -5.368 1.00 93.06 118 VAL A O 1
ATOM 819 N N . THR A 1 119 ? 6.118 -6.378 -5.502 1.00 92.50 119 THR A N 1
ATOM 820 C CA . THR A 1 119 ? 6.776 -5.708 -4.383 1.00 92.50 119 THR A CA 1
ATOM 821 C C . THR A 1 119 ? 5.731 -5.304 -3.355 1.00 92.50 119 THR A C 1
ATOM 823 O O . THR A 1 119 ? 4.653 -4.820 -3.695 1.00 92.50 119 THR A O 1
ATOM 826 N N . LYS A 1 120 ? 6.051 -5.500 -2.077 1.00 94.12 120 LYS A N 1
ATOM 827 C CA . LYS A 1 120 ? 5.226 -5.019 -0.971 1.00 94.12 120 LYS A CA 1
ATOM 828 C C . LYS A 1 120 ? 5.633 -3.591 -0.643 1.00 94.12 120 LYS A C 1
ATOM 830 O O . LYS A 1 120 ? 6.798 -3.342 -0.343 1.00 94.12 120 LYS A O 1
ATOM 835 N N . VAL A 1 121 ? 4.675 -2.679 -0.688 1.00 95.94 121 VAL A N 1
ATOM 836 C CA . VAL A 1 121 ? 4.835 -1.299 -0.235 1.00 95.94 121 VAL A CA 1
ATOM 837 C C . VAL A 1 121 ? 4.014 -1.105 1.028 1.00 95.94 121 VAL A C 1
ATOM 839 O O . VAL A 1 121 ? 2.873 -1.562 1.114 1.00 95.94 121 VAL A O 1
ATOM 842 N N . THR A 1 122 ? 4.618 -0.455 2.015 1.00 96.75 122 THR A N 1
ATOM 843 C CA . THR A 1 122 ? 4.020 -0.243 3.332 1.00 96.75 122 THR A CA 1
ATOM 844 C C . THR A 1 122 ? 3.958 1.250 3.618 1.00 96.75 122 THR A C 1
ATOM 846 O O . THR A 1 122 ? 4.855 1.997 3.227 1.00 96.75 122 THR A O 1
ATOM 849 N N . VAL A 1 123 ? 2.911 1.673 4.316 1.00 97.81 123 VAL A N 1
ATOM 850 C CA . VAL A 1 123 ? 2.792 3.008 4.897 1.00 97.81 123 VAL A CA 1
ATOM 851 C C . VAL A 1 123 ? 2.401 2.883 6.364 1.00 97.81 123 VAL A C 1
ATOM 853 O O . VAL A 1 123 ? 1.615 2.008 6.734 1.00 97.81 123 VAL A O 1
ATOM 856 N N . GLU A 1 124 ? 2.965 3.750 7.194 1.00 97.81 124 GLU A N 1
ATOM 857 C CA . GLU A 1 124 ? 2.630 3.850 8.609 1.00 97.81 124 GLU A CA 1
ATOM 858 C C . GLU A 1 124 ? 1.606 4.967 8.832 1.00 97.81 124 GLU A C 1
ATOM 860 O O . GLU A 1 124 ? 1.704 6.055 8.261 1.00 97.81 124 GLU A O 1
ATOM 865 N N . LEU A 1 125 ? 0.612 4.678 9.663 1.00 97.19 125 LEU A N 1
ATOM 866 C CA . LEU A 1 125 ? -0.443 5.584 10.081 1.00 97.19 125 LEU A CA 1
ATOM 867 C C . LEU A 1 125 ? -0.104 6.218 11.433 1.00 97.19 125 LEU A C 1
ATOM 869 O O . LEU A 1 125 ? 0.376 5.558 12.358 1.00 97.19 125 LEU A O 1
ATOM 873 N N . LYS A 1 126 ? -0.478 7.484 11.601 1.00 96.75 126 LYS A N 1
ATOM 874 C CA . LYS A 1 126 ? -0.380 8.238 12.857 1.00 96.75 126 LYS A CA 1
ATOM 875 C C . LYS A 1 126 ? -1.202 7.570 13.961 1.00 96.75 126 LYS A C 1
ATOM 877 O O . LYS A 1 126 ? -0.739 7.422 15.094 1.00 96.75 126 LYS A O 1
ATOM 882 N N . ALA A 1 127 ? -2.407 7.105 13.633 1.00 95.12 127 ALA A N 1
ATOM 883 C CA . ALA A 1 127 ? -3.275 6.353 14.540 1.00 95.12 127 ALA A CA 1
ATOM 884 C C . ALA A 1 127 ? -3.555 4.939 13.998 1.00 95.12 127 ALA A C 1
ATOM 886 O O . ALA A 1 127 ? -3.493 4.736 12.788 1.00 95.12 127 ALA A O 1
ATOM 887 N N . PRO A 1 128 ? -3.894 3.949 14.846 1.00 96.56 128 PRO A N 1
ATOM 888 C CA . PRO A 1 128 ? -4.359 2.648 14.365 1.00 96.56 128 PRO A CA 1
ATOM 889 C C . PRO A 1 128 ? -5.595 2.785 13.465 1.00 96.56 128 PRO A C 1
ATOM 891 O O . PRO A 1 128 ? -6.421 3.675 13.669 1.00 96.56 128 PRO A O 1
ATOM 894 N N . LEU A 1 129 ? -5.753 1.926 12.456 1.00 96.44 129 LEU A N 1
ATOM 895 C CA . LEU A 1 129 ? -6.863 1.987 11.502 1.00 96.44 129 LEU A CA 1
ATOM 896 C C . LEU A 1 129 ? -8.224 1.865 12.206 1.00 96.44 129 LEU A C 1
ATOM 898 O O . LEU A 1 129 ? -9.117 2.668 11.945 1.00 96.44 129 LEU A O 1
ATOM 902 N N . GLY A 1 130 ? -8.362 0.917 13.137 1.00 94.31 130 GLY A N 1
ATOM 903 C CA . GLY A 1 130 ? -9.586 0.731 13.917 1.00 94.31 130 GLY A CA 1
ATOM 904 C C . GLY A 1 130 ? -10.806 0.473 13.027 1.00 94.31 130 GLY A C 1
ATOM 905 O O . GLY A 1 130 ? -10.792 -0.434 12.199 1.00 94.31 130 GLY A O 1
ATOM 906 N N . SER A 1 131 ? -11.856 1.278 13.206 1.00 94.62 131 SER A N 1
ATOM 907 C CA . SER A 1 131 ? -13.095 1.245 12.415 1.00 94.62 131 SER A CA 1
ATOM 908 C C . SER A 1 131 ? -13.096 2.212 11.221 1.00 94.62 131 SER A C 1
ATOM 910 O O . SER A 1 131 ? -14.113 2.328 10.532 1.00 94.62 131 SER A O 1
ATOM 912 N N . ARG A 1 132 ? -11.984 2.916 10.961 1.00 96.94 132 ARG A N 1
ATOM 913 C CA . ARG A 1 132 ? -11.892 3.885 9.861 1.00 96.94 132 ARG A CA 1
ATOM 914 C C . ARG A 1 132 ? -12.009 3.178 8.515 1.00 96.94 132 ARG A C 1
ATOM 916 O O . ARG A 1 132 ? -11.455 2.100 8.304 1.00 96.94 132 ARG A O 1
ATOM 923 N N . SER A 1 133 ? -12.722 3.804 7.583 1.00 96.75 133 SER A N 1
ATOM 924 C CA . SER A 1 133 ? -12.840 3.278 6.219 1.00 96.75 133 SER A CA 1
ATOM 925 C C . SER A 1 133 ? -11.599 3.612 5.398 1.00 96.75 133 SER A C 1
ATOM 927 O O . SER A 1 133 ? -11.083 4.724 5.491 1.00 96.75 133 SER A O 1
ATOM 929 N N . VAL A 1 134 ? -11.147 2.669 4.571 1.00 97.31 134 VAL A N 1
ATOM 930 C CA . VAL A 1 134 ? -10.028 2.886 3.649 1.00 97.31 134 VAL A CA 1
ATOM 931 C C . VAL A 1 134 ? -10.564 3.179 2.254 1.00 97.31 134 VAL A C 1
ATOM 933 O O . VAL A 1 134 ? -11.447 2.467 1.773 1.00 97.31 134 VAL A O 1
ATOM 936 N N . PHE A 1 135 ? -10.027 4.205 1.605 1.00 96.75 135 PHE A N 1
ATOM 937 C CA . PHE A 1 135 ? -10.376 4.590 0.242 1.00 96.75 135 PHE A CA 1
ATOM 938 C C . PHE A 1 135 ? -9.136 4.663 -0.638 1.00 96.75 135 PHE A C 1
ATOM 940 O O . PHE A 1 135 ? -8.051 4.977 -0.163 1.00 96.75 135 PHE A O 1
ATOM 947 N N . ASP A 1 136 ? -9.310 4.383 -1.918 1.00 95.81 136 ASP A N 1
ATOM 948 C CA . ASP A 1 136 ? -8.324 4.620 -2.959 1.00 95.81 136 ASP A CA 1
ATOM 949 C C . ASP A 1 136 ? -8.418 6.081 -3.416 1.00 95.81 136 ASP A C 1
ATOM 951 O O . ASP A 1 136 ? -9.508 6.561 -3.734 1.00 95.81 136 ASP A O 1
ATOM 955 N N . ALA A 1 137 ? -7.297 6.800 -3.432 1.00 93.75 137 ALA A N 1
ATOM 956 C CA . ALA A 1 137 ? -7.222 8.137 -4.011 1.00 93.75 137 ALA A CA 1
ATOM 957 C C . ALA A 1 137 ? -7.459 8.106 -5.528 1.00 93.75 137 ALA A C 1
ATOM 959 O O . ALA A 1 137 ? -8.005 9.062 -6.082 1.00 93.75 137 ALA A O 1
ATOM 960 N N . ASP A 1 138 ? -7.099 7.003 -6.191 1.00 89.44 138 ASP A N 1
ATOM 961 C CA . ASP A 1 138 ? -7.407 6.756 -7.592 1.00 89.44 138 ASP A CA 1
ATOM 962 C C . ASP A 1 138 ? -8.873 6.313 -7.723 1.00 89.44 138 ASP A C 1
ATOM 964 O O . ASP A 1 138 ? -9.268 5.172 -7.474 1.00 89.44 138 ASP A O 1
ATOM 968 N N . GLY A 1 139 ? -9.739 7.269 -8.054 1.00 83.88 139 GLY A N 1
ATOM 969 C CA . GLY A 1 139 ? -11.159 7.015 -8.303 1.00 83.88 139 GLY A CA 1
ATOM 970 C C . GLY A 1 139 ? -12.047 6.866 -7.060 1.00 83.88 139 GLY A C 1
ATOM 971 O O . GLY A 1 139 ? -13.232 6.573 -7.216 1.00 83.88 139 GLY A O 1
ATOM 972 N N . GLY A 1 140 ? -11.532 7.073 -5.842 1.00 90.25 140 GLY A N 1
ATOM 973 C CA . GLY A 1 140 ? -12.348 7.223 -4.625 1.00 90.25 140 GLY A CA 1
ATOM 974 C C . GLY A 1 140 ? -13.005 5.938 -4.112 1.00 90.25 140 GLY A C 1
ATOM 975 O O . GLY A 1 140 ? -13.951 5.992 -3.323 1.00 90.25 140 GLY A O 1
ATOM 976 N N . LYS A 1 141 ? -12.567 4.766 -4.580 1.00 93.50 141 LYS A N 1
ATOM 977 C CA . LYS A 1 141 ? -13.230 3.490 -4.272 1.00 93.50 141 LYS A CA 1
ATOM 978 C C . LYS A 1 141 ? -12.879 3.011 -2.871 1.00 93.50 141 LYS A C 1
ATOM 980 O O . LYS A 1 141 ? -11.740 3.123 -2.434 1.00 93.50 141 LYS A O 1
ATOM 985 N N . LYS A 1 142 ? -13.845 2.420 -2.165 1.00 95.56 142 LYS A N 1
ATOM 986 C CA . LYS A 1 142 ? -13.580 1.799 -0.862 1.00 95.56 142 LYS A CA 1
ATOM 987 C C . LYS A 1 142 ? -12.711 0.550 -1.039 1.00 95.56 142 LYS A C 1
ATOM 989 O O . LYS A 1 142 ? -13.026 -0.309 -1.861 1.00 95.56 142 LYS A O 1
ATOM 994 N N . VAL A 1 143 ? -11.665 0.437 -0.227 1.00 96.69 143 VAL A N 1
ATOM 995 C CA . VAL A 1 143 ? -10.722 -0.688 -0.203 1.00 96.69 143 VAL A CA 1
ATOM 996 C C . VAL A 1 143 ? -10.987 -1.530 1.042 1.00 96.69 143 VAL A C 1
ATOM 998 O O . VAL A 1 143 ? -11.191 -1.000 2.137 1.00 96.69 143 VAL A O 1
ATOM 1001 N N . ALA A 1 144 ? -10.998 -2.855 0.898 1.00 96.56 144 ALA A N 1
ATOM 1002 C CA . ALA A 1 144 ? -11.170 -3.750 2.036 1.00 96.56 144 ALA A CA 1
ATOM 1003 C C . ALA A 1 144 ? -9.898 -3.784 2.897 1.00 96.56 144 ALA A C 1
ATOM 1005 O O . ALA A 1 144 ? -8.811 -4.059 2.397 1.00 96.56 144 ALA A O 1
ATOM 1006 N N . ALA A 1 145 ? -10.026 -3.546 4.199 1.00 95.88 145 ALA A N 1
ATOM 1007 C CA . ALA A 1 145 ? -8.923 -3.701 5.140 1.00 95.88 145 ALA A CA 1
ATOM 1008 C C . ALA A 1 145 ? -8.936 -5.121 5.722 1.00 95.88 145 ALA A C 1
ATOM 1010 O O . ALA A 1 145 ? -9.895 -5.514 6.386 1.00 95.88 145 ALA A O 1
ATOM 1011 N N . VAL A 1 146 ? -7.880 -5.892 5.465 1.00 96.25 146 VAL A N 1
ATOM 1012 C CA . VAL A 1 146 ? -7.751 -7.292 5.891 1.00 96.25 146 VAL A CA 1
ATOM 1013 C C . VAL A 1 146 ? -6.640 -7.387 6.928 1.00 96.25 146 VAL A C 1
ATOM 1015 O O . VAL A 1 146 ? -5.514 -6.975 6.662 1.00 96.25 146 VAL A O 1
ATOM 1018 N N . LYS A 1 147 ? -6.933 -7.918 8.116 1.00 92.19 147 LYS A N 1
ATOM 1019 C CA . LYS A 1 147 ? -5.901 -8.152 9.137 1.00 92.19 147 LYS A CA 1
ATOM 1020 C C . LYS A 1 147 ? -4.949 -9.259 8.675 1.00 92.19 147 LYS A C 1
ATOM 1022 O O . LYS A 1 147 ? -5.389 -10.212 8.030 1.00 92.19 147 LYS A O 1
ATOM 1027 N N . SER A 1 148 ? -3.659 -9.075 8.945 1.00 81.62 148 SER A N 1
ATOM 1028 C CA . SER A 1 148 ? -2.615 -10.063 8.636 1.00 81.62 148 SER A CA 1
ATOM 1029 C C . SER A 1 148 ? -2.620 -11.225 9.613 1.00 81.62 148 SER A C 1
ATOM 1031 O O . SER A 1 148 ? -2.990 -10.996 10.786 1.00 81.62 148 SER A O 1
#

Secondary structure (DSSP, 8-state):
-------------------------------S-----------------SS-PEEEEE---SEEEE-TTS-EEEEEEEEETTEEEEEEEEE-SSEEEEEEEEEE---TTPPPP--EEEEEEEEE-SS--TTPEEEETTTT-EEEEEE-

Foldseek 3Di:
DDDDDDDDDDDDDDDDDDDDDDPDPPPDPDDDDDDPDPPPVPPPPPPDPDQDWDKDWDWQDQAWEAEPQLFKTKGKDKAFWQKDWEWDWDDDPAAIEITIIITGPDDPPDDTDPDIDTDMHMDGHPDRCPNHWYFYPVVGHTHHYHYD